Protein AF-A0A8T3X7T9-F1 (afdb_monomer_lite)

Structure (mmCIF, N/CA/C/O backbone):
data_AF-A0A8T3X7T9-F1
#
_entry.id   AF-A0A8T3X7T9-F1
#
loop_
_atom_site.group_PDB
_atom_site.id
_atom_site.type_symbol
_atom_site.label_atom_id
_atom_site.label_alt_id
_atom_site.label_comp_id
_atom_site.label_asym_id
_atom_site.label_entity_id
_atom_site.label_seq_id
_atom_site.pdbx_PDB_ins_code
_atom_site.Cartn_x
_atom_site.Cartn_y
_atom_site.Cartn_z
_atom_site.occupancy
_atom_site.B_iso_or_equiv
_atom_site.auth_seq_id
_atom_site.auth_comp_id
_atom_site.auth_asym_id
_atom_site.auth_atom_id
_atom_site.pdbx_PDB_model_num
ATOM 1 N N . MET A 1 1 ? -4.138 20.405 18.456 1.00 61.03 1 MET A N 1
ATOM 2 C CA . MET A 1 1 ? -4.460 19.114 17.809 1.00 61.03 1 MET A CA 1
ATOM 3 C C . MET A 1 1 ? -5.082 18.240 18.885 1.00 61.03 1 MET A C 1
ATOM 5 O O . MET A 1 1 ? -4.472 18.123 19.939 1.00 61.03 1 MET A O 1
ATOM 9 N N . ASN A 1 2 ? -6.316 17.763 18.702 1.00 83.94 2 ASN A N 1
ATOM 10 C CA . ASN A 1 2 ? -7.055 17.050 19.757 1.00 83.94 2 ASN A CA 1
ATOM 11 C C . ASN A 1 2 ? -6.579 15.588 19.861 1.00 83.94 2 ASN A C 1
ATOM 13 O O . ASN A 1 2 ? -6.152 15.016 18.864 1.00 83.94 2 ASN A O 1
ATOM 17 N N . GLU A 1 3 ? -6.698 14.958 21.034 1.00 82.62 3 GLU A N 1
ATOM 18 C CA . GLU A 1 3 ? -6.221 13.580 21.294 1.00 82.62 3 GLU A CA 1
ATOM 19 C C . GLU A 1 3 ? -6.749 12.541 20.287 1.00 82.62 3 GLU A C 1
ATOM 21 O O . GLU A 1 3 ? -6.020 11.642 19.874 1.00 82.62 3 GLU A O 1
ATOM 26 N N . ARG A 1 4 ? -7.994 12.708 19.817 1.00 81.62 4 ARG A N 1
ATOM 27 C CA . ARG A 1 4 ? -8.604 11.849 18.785 1.00 81.62 4 ARG A CA 1
ATOM 28 C C . ARG A 1 4 ? -7.885 11.929 17.434 1.00 81.62 4 ARG A C 1
ATOM 30 O O . ARG A 1 4 ? -7.729 10.909 16.771 1.00 81.62 4 ARG A O 1
ATOM 37 N N . GLU A 1 5 ? -7.435 13.120 17.046 1.00 84.88 5 GLU A N 1
ATOM 38 C CA . GLU A 1 5 ? -6.693 13.338 15.796 1.00 84.88 5 GLU A CA 1
ATOM 39 C C . GLU A 1 5 ? -5.297 12.711 15.873 1.00 84.88 5 GLU A C 1
ATOM 41 O O . GLU A 1 5 ? -4.835 12.103 14.909 1.00 84.88 5 GLU A O 1
ATOM 46 N N . ASN A 1 6 ? -4.650 12.794 17.041 1.00 88.56 6 ASN A N 1
ATOM 47 C CA . ASN A 1 6 ? -3.353 12.156 17.270 1.00 88.56 6 ASN A CA 1
ATOM 48 C C . ASN A 1 6 ? -3.462 10.632 17.146 1.00 88.56 6 ASN A C 1
ATOM 50 O O . ASN A 1 6 ? -2.709 10.027 16.388 1.00 88.56 6 ASN A O 1
ATOM 54 N N . HIS A 1 7 ? -4.450 10.028 17.813 1.00 90.69 7 HIS A N 1
ATOM 55 C CA . HIS A 1 7 ? -4.653 8.579 17.779 1.00 90.69 7 HIS A CA 1
ATOM 56 C C . HIS A 1 7 ? -4.935 8.062 16.360 1.00 90.69 7 HIS A C 1
ATOM 58 O O . HIS A 1 7 ? -4.381 7.053 15.929 1.00 90.69 7 HIS A O 1
ATOM 64 N N . LYS A 1 8 ? -5.756 8.789 15.595 1.00 92.62 8 LYS A N 1
ATOM 65 C CA . LYS A 1 8 ? -6.051 8.458 14.197 1.00 92.62 8 LYS A CA 1
ATOM 66 C C . LYS A 1 8 ? -4.808 8.545 13.312 1.00 92.62 8 LYS A C 1
ATOM 68 O O . LYS A 1 8 ? -4.561 7.661 12.497 1.00 92.62 8 LYS A O 1
ATOM 73 N N . LYS A 1 9 ? -4.003 9.597 13.475 1.00 93.62 9 LYS A N 1
ATOM 74 C CA . LYS A 1 9 ? -2.748 9.758 12.733 1.00 93.62 9 LYS A CA 1
ATOM 75 C C . LYS A 1 9 ? -1.776 8.612 13.022 1.00 93.62 9 LYS A C 1
ATOM 77 O O . LYS A 1 9 ? -1.162 8.095 12.092 1.00 93.62 9 LYS A O 1
ATOM 82 N N . GLU A 1 10 ? -1.666 8.200 14.282 1.00 95.50 10 GLU A N 1
ATOM 83 C CA . GLU A 1 10 ? -0.847 7.055 14.690 1.00 95.50 10 GLU A CA 1
ATOM 84 C C . GLU A 1 10 ? -1.348 5.737 14.084 1.00 95.50 10 GLU A C 1
ATOM 86 O O . GLU A 1 10 ? -0.541 4.941 13.609 1.00 95.50 10 GLU A O 1
ATOM 91 N N . GLU A 1 11 ? -2.665 5.513 14.049 1.00 96.00 11 GLU A N 1
ATOM 92 C CA . GLU A 1 11 ? -3.275 4.350 13.389 1.00 96.00 11 GLU A CA 1
ATOM 93 C C . GLU A 1 11 ? -2.935 4.315 11.892 1.00 96.00 11 GLU A C 1
ATOM 95 O O . GLU A 1 11 ? -2.396 3.324 11.401 1.00 96.00 11 GLU A O 1
ATOM 100 N N . LEU A 1 12 ? -3.172 5.416 11.172 1.00 97.44 12 LEU A N 1
ATOM 101 C CA . LEU A 1 12 ? -2.868 5.524 9.741 1.00 97.44 12 LEU A CA 1
ATOM 102 C C . LEU A 1 12 ? -1.378 5.308 9.455 1.00 97.44 12 LEU A C 1
ATOM 104 O O . LEU A 1 12 ? -1.018 4.648 8.480 1.00 97.44 12 LEU A O 1
ATOM 108 N N . GLN A 1 13 ? -0.506 5.832 10.317 1.00 97.62 13 GLN A N 1
ATOM 109 C CA . GLN A 1 13 ? 0.933 5.642 10.188 1.00 97.62 13 GLN A CA 1
ATOM 110 C C . GLN A 1 13 ? 1.338 4.176 10.388 1.00 97.62 13 GLN A C 1
ATOM 112 O O . GLN A 1 13 ? 2.189 3.687 9.646 1.00 97.62 13 GLN A O 1
ATOM 117 N N . LYS A 1 14 ? 0.717 3.459 11.333 1.00 98.12 14 LYS A N 1
ATOM 118 C CA . LYS A 1 14 ? 0.950 2.017 11.529 1.00 98.12 14 LYS A CA 1
ATOM 119 C C . LYS A 1 14 ? 0.537 1.209 10.300 1.00 98.12 14 LYS A C 1
ATOM 121 O O . LYS A 1 14 ? 1.342 0.429 9.800 1.00 98.12 14 LYS A O 1
ATOM 126 N N . LEU A 1 15 ? -0.657 1.460 9.756 1.00 98.19 15 LEU A N 1
ATOM 127 C CA . LEU A 1 15 ? -1.137 0.784 8.542 1.00 98.19 15 LEU A CA 1
ATOM 128 C C . LEU A 1 15 ? -0.207 1.030 7.346 1.00 98.19 15 LEU A C 1
ATOM 130 O O . LEU A 1 15 ? 0.133 0.101 6.617 1.00 98.19 15 LEU A O 1
ATOM 134 N N . ALA A 1 16 ? 0.248 2.274 7.171 1.00 98.38 16 ALA A N 1
ATOM 135 C CA . ALA A 1 16 ? 1.201 2.627 6.123 1.00 98.38 16 ALA A CA 1
ATOM 136 C C . ALA A 1 16 ? 2.544 1.897 6.291 1.00 98.38 16 ALA A C 1
ATOM 138 O O . ALA A 1 16 ? 3.095 1.400 5.313 1.00 98.38 16 ALA A O 1
ATOM 139 N N . GLN A 1 17 ? 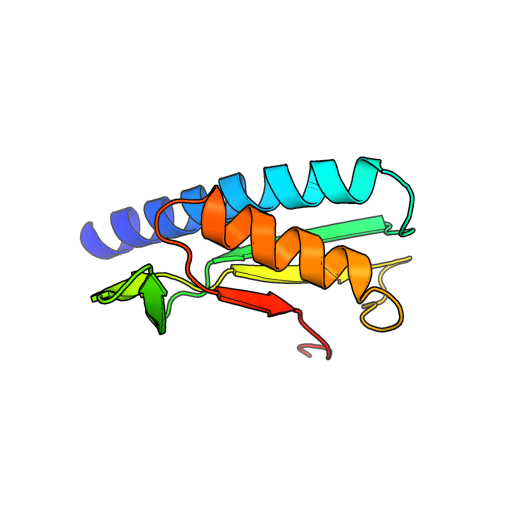3.057 1.788 7.521 1.00 98.38 17 GLN A N 1
ATOM 140 C CA . GLN A 1 17 ? 4.306 1.076 7.810 1.00 98.38 17 GLN A CA 1
ATOM 141 C C . GLN A 1 17 ? 4.201 -0.430 7.552 1.00 98.38 17 GLN A C 1
ATOM 143 O O . GLN A 1 17 ? 5.140 -1.018 7.022 1.00 98.38 17 GLN A O 1
ATOM 148 N N . GLU A 1 18 ? 3.086 -1.061 7.917 1.00 98.50 18 GLU A N 1
ATOM 149 C CA . GLU A 1 18 ? 2.850 -2.483 7.642 1.00 98.50 18 GLU A CA 1
ATOM 150 C C . GLU A 1 18 ? 2.758 -2.753 6.138 1.00 98.50 18 GLU A C 1
ATOM 152 O O . GLU A 1 18 ? 3.457 -3.626 5.626 1.00 98.50 18 GLU A O 1
ATOM 157 N N . ALA A 1 19 ? 1.995 -1.938 5.407 1.00 98.56 19 ALA A N 1
ATOM 158 C CA . ALA A 1 19 ? 1.909 -2.051 3.955 1.00 98.56 19 ALA A CA 1
ATOM 159 C C . ALA A 1 19 ? 3.256 -1.773 3.261 1.00 98.56 19 ALA A C 1
ATOM 161 O O . ALA A 1 19 ? 3.597 -2.437 2.282 1.00 98.56 19 ALA A O 1
ATOM 162 N N . TYR A 1 20 ? 4.055 -0.838 3.784 1.00 98.44 20 TYR A N 1
ATOM 163 C CA . TYR A 1 20 ? 5.391 -0.547 3.262 1.00 98.44 20 TYR A CA 1
ATOM 164 C C . TYR A 1 20 ? 6.353 -1.736 3.396 1.00 98.44 20 TYR A C 1
ATOM 166 O O . TYR A 1 20 ? 7.184 -1.951 2.515 1.00 98.44 20 TYR A O 1
ATOM 174 N N . LYS A 1 21 ? 6.245 -2.534 4.467 1.00 98.44 21 LYS A N 1
ATOM 175 C CA . LYS A 1 21 ? 7.059 -3.753 4.621 1.00 98.44 21 LYS A CA 1
ATOM 176 C C . LYS A 1 21 ? 6.783 -4.743 3.491 1.00 98.44 21 LYS A C 1
ATOM 178 O O . LYS A 1 21 ? 7.725 -5.186 2.844 1.00 98.44 21 LYS A O 1
ATOM 183 N N . ILE A 1 22 ? 5.506 -4.996 3.201 1.00 98.25 22 ILE A N 1
ATOM 184 C CA . ILE A 1 22 ? 5.082 -5.855 2.086 1.00 98.25 22 ILE A CA 1
ATOM 185 C C . ILE A 1 22 ? 5.581 -5.289 0.753 1.00 98.25 22 ILE A C 1
ATOM 187 O O . ILE A 1 22 ? 6.119 -6.027 -0.068 1.00 98.25 22 ILE A O 1
ATOM 191 N N . LEU A 1 23 ? 5.455 -3.972 0.547 1.00 97.56 23 LEU A N 1
ATOM 192 C CA . LEU A 1 23 ? 5.966 -3.311 -0.654 1.00 97.56 23 LEU A CA 1
ATOM 193 C C . LEU A 1 23 ? 7.463 -3.562 -0.853 1.00 97.56 23 LEU A C 1
ATOM 195 O O . LEU A 1 23 ? 7.883 -3.924 -1.949 1.00 97.56 23 LEU A O 1
ATOM 199 N N . LYS A 1 24 ? 8.262 -3.404 0.205 1.00 96.50 24 LYS A N 1
ATOM 200 C CA . LYS A 1 24 ? 9.708 -3.633 0.158 1.00 96.50 24 LYS A CA 1
ATOM 201 C C . LYS A 1 24 ? 10.040 -5.083 -0.196 1.00 96.50 24 LYS A C 1
ATOM 203 O O . LYS A 1 24 ? 10.869 -5.304 -1.070 1.00 96.50 24 LYS A O 1
ATOM 208 N N . GLU A 1 25 ? 9.369 -6.045 0.431 1.00 96.94 25 GLU A N 1
ATOM 209 C CA . GLU A 1 25 ? 9.552 -7.473 0.141 1.00 96.94 25 GLU A CA 1
ATOM 210 C C . GLU A 1 25 ? 9.231 -7.812 -1.320 1.00 96.94 25 GLU A C 1
ATOM 212 O O . GLU A 1 25 ? 9.964 -8.565 -1.956 1.00 96.94 25 GLU A O 1
ATOM 217 N N . GLU A 1 26 ? 8.158 -7.245 -1.881 1.00 95.81 26 GLU A N 1
ATOM 218 C CA . GLU A 1 26 ? 7.802 -7.479 -3.283 1.00 95.81 26 GLU A CA 1
ATOM 219 C C . GLU A 1 26 ? 8.785 -6.829 -4.265 1.00 95.81 26 GLU A C 1
ATOM 221 O O . GLU A 1 26 ? 9.036 -7.390 -5.331 1.00 95.81 26 GLU A O 1
ATOM 226 N N . LEU A 1 27 ? 9.370 -5.681 -3.909 1.00 93.94 27 LEU A N 1
ATOM 227 C CA . LEU A 1 27 ? 10.399 -5.013 -4.713 1.00 93.94 27 LEU A CA 1
ATOM 228 C C . LEU A 1 27 ? 11.749 -5.745 -4.663 1.00 93.94 27 LEU A C 1
ATOM 230 O O . LEU A 1 27 ? 12.457 -5.789 -5.667 1.00 93.94 27 LEU A O 1
ATOM 234 N N . GLU A 1 28 ? 12.092 -6.377 -3.536 1.00 93.56 28 GLU A N 1
ATOM 235 C CA . GLU A 1 28 ? 13.319 -7.177 -3.381 1.00 93.56 28 GLU A CA 1
ATOM 236 C C . GLU A 1 28 ? 13.364 -8.414 -4.296 1.00 93.56 28 GLU A C 1
ATOM 238 O O . GLU A 1 28 ? 14.438 -8.968 -4.530 1.00 93.56 28 GLU A O 1
ATOM 243 N N . ARG A 1 29 ? 12.226 -8.817 -4.877 1.00 91.06 29 ARG A N 1
ATOM 244 C CA . ARG A 1 29 ? 12.150 -9.900 -5.874 1.00 91.06 29 ARG A CA 1
ATOM 245 C C . ARG A 1 29 ? 12.839 -9.539 -7.196 1.00 91.06 29 ARG A C 1
ATOM 247 O O . ARG A 1 29 ? 13.199 -10.440 -7.944 1.00 91.06 29 ARG A O 1
ATOM 254 N N . GLY A 1 30 ? 13.074 -8.249 -7.456 1.00 82.12 30 GLY A N 1
ATOM 255 C CA . GLY A 1 30 ? 13.896 -7.773 -8.574 1.00 82.12 30 GLY A CA 1
ATOM 256 C C . GLY A 1 30 ? 13.170 -7.630 -9.915 1.00 82.12 30 GLY A C 1
ATOM 257 O O . GLY A 1 30 ? 13.804 -7.283 -10.907 1.00 82.12 30 GLY A O 1
ATOM 258 N N . ASP A 1 31 ? 11.852 -7.839 -9.953 1.00 85.00 31 ASP A N 1
ATOM 259 C CA . ASP A 1 31 ? 11.054 -7.742 -11.187 1.00 85.00 31 ASP A CA 1
ATOM 260 C C . ASP A 1 31 ? 10.873 -6.291 -11.667 1.00 85.00 31 ASP A C 1
ATOM 262 O O . ASP A 1 31 ? 10.497 -6.035 -12.812 1.00 85.00 31 ASP A O 1
ATOM 266 N N . VAL A 1 32 ? 11.100 -5.320 -10.777 1.00 85.94 32 VAL A N 1
ATOM 267 C CA . VAL A 1 32 ? 10.832 -3.906 -11.023 1.00 85.94 32 VAL A CA 1
ATOM 268 C C . VAL A 1 32 ? 11.978 -3.052 -10.501 1.00 85.94 32 VAL A C 1
ATOM 270 O O . VAL A 1 32 ? 12.259 -3.022 -9.308 1.00 85.94 32 VAL A O 1
ATOM 273 N N . ASP A 1 33 ? 12.582 -2.287 -11.403 1.00 88.44 33 ASP A N 1
ATOM 274 C CA . ASP A 1 33 ? 13.604 -1.303 -11.063 1.00 88.44 33 ASP A CA 1
ATOM 275 C C . ASP A 1 33 ? 12.951 0.002 -10.573 1.00 88.44 33 ASP A C 1
ATOM 277 O O . ASP A 1 33 ? 12.216 0.667 -11.322 1.00 88.44 33 ASP A O 1
ATOM 281 N N . VAL A 1 34 ? 13.189 0.328 -9.301 1.00 90.94 34 VAL A N 1
ATOM 282 C CA . VAL A 1 34 ? 12.701 1.524 -8.604 1.00 90.94 34 VAL A CA 1
ATOM 283 C C . VAL A 1 34 ? 13.820 2.122 -7.752 1.00 90.94 34 VAL A C 1
ATOM 285 O O . VAL A 1 34 ? 14.581 1.399 -7.115 1.00 90.94 34 VAL A O 1
ATOM 288 N N . THR A 1 35 ? 13.896 3.450 -7.694 1.00 92.06 35 THR A N 1
ATOM 289 C CA . THR A 1 35 ? 14.846 4.172 -6.830 1.00 92.06 35 THR A CA 1
ATOM 290 C C . THR A 1 35 ? 14.220 4.582 -5.502 1.00 92.06 35 THR A C 1
ATOM 292 O O . THR A 1 35 ? 14.916 4.693 -4.496 1.00 92.06 35 THR A O 1
ATOM 295 N N . LEU A 1 36 ? 12.905 4.811 -5.491 1.00 93.12 36 LEU A N 1
ATOM 296 C CA . LEU A 1 36 ? 12.132 5.152 -4.302 1.00 93.12 36 LEU A CA 1
ATOM 297 C C . LEU A 1 36 ? 10.734 4.539 -4.403 1.00 93.12 36 LEU A C 1
ATOM 299 O O . LEU A 1 36 ? 10.134 4.482 -5.478 1.00 93.12 36 LEU A O 1
ATOM 303 N N . ALA A 1 37 ? 10.210 4.113 -3.262 1.00 94.50 37 ALA A N 1
ATOM 304 C CA . ALA A 1 37 ? 8.863 3.594 -3.122 1.00 94.50 37 ALA A CA 1
ATOM 305 C C . ALA A 1 37 ? 8.222 4.190 -1.867 1.00 94.50 37 ALA A C 1
ATOM 307 O O . ALA A 1 37 ? 8.895 4.393 -0.858 1.00 94.50 37 ALA A O 1
ATOM 308 N N . GLU A 1 38 ? 6.924 4.462 -1.924 1.00 95.88 38 GLU A N 1
ATOM 309 C CA . GLU A 1 38 ? 6.159 5.035 -0.821 1.00 95.88 38 GLU A CA 1
ATOM 310 C C . GLU A 1 38 ? 4.851 4.265 -0.634 1.00 95.88 38 GLU A C 1
ATOM 312 O O . GLU A 1 38 ? 4.213 3.850 -1.604 1.00 95.88 38 GLU A O 1
ATOM 317 N N . ALA A 1 39 ? 4.438 4.113 0.626 1.00 97.69 39 ALA A N 1
ATOM 318 C CA . ALA A 1 39 ? 3.114 3.633 0.997 1.00 97.69 39 ALA A CA 1
ATOM 319 C C . ALA A 1 39 ? 2.482 4.615 1.989 1.00 97.69 39 ALA A C 1
ATOM 321 O O . ALA A 1 39 ? 3.105 4.990 2.986 1.00 97.69 39 ALA A O 1
ATOM 322 N N . ARG A 1 40 ? 1.241 5.034 1.733 1.00 97.81 40 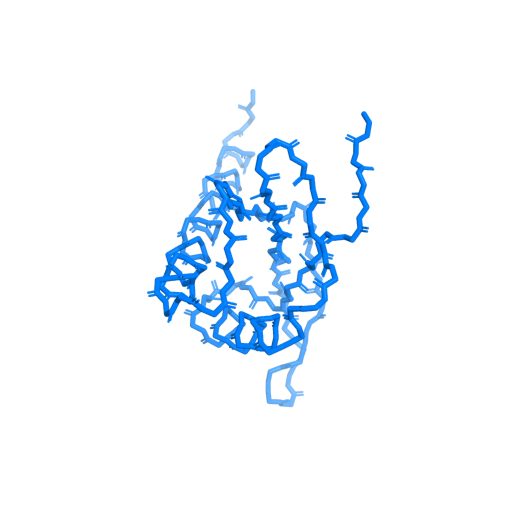ARG A N 1
ATOM 323 C CA . ARG A 1 40 ? 0.526 6.016 2.556 1.00 97.81 40 ARG A CA 1
ATOM 324 C C . ARG A 1 40 ? -0.907 5.573 2.800 1.00 97.81 40 ARG A C 1
ATOM 326 O O . ARG A 1 40 ? -1.655 5.335 1.860 1.00 97.81 40 ARG A O 1
ATOM 333 N N . ALA A 1 41 ? -1.330 5.539 4.057 1.00 97.88 41 ALA A N 1
ATOM 334 C CA . ALA A 1 41 ? -2.740 5.357 4.367 1.00 97.88 41 ALA A CA 1
ATOM 335 C C . ALA A 1 41 ? -3.519 6.641 4.042 1.00 97.88 41 ALA A C 1
ATOM 337 O O . ALA A 1 41 ? -3.165 7.737 4.491 1.00 97.88 41 ALA A O 1
ATOM 338 N N . ILE A 1 42 ? -4.571 6.515 3.236 1.00 96.69 42 ILE A N 1
ATOM 339 C CA . ILE A 1 42 ? -5.466 7.628 2.922 1.00 96.69 42 ILE A CA 1
ATOM 340 C C . ILE A 1 42 ? -6.406 7.818 4.107 1.00 96.69 42 ILE A C 1
ATOM 342 O O . ILE A 1 42 ? -7.050 6.868 4.551 1.00 96.69 42 ILE A O 1
ATOM 346 N N . ASP A 1 43 ? -6.529 9.058 4.583 1.00 95.38 43 ASP A N 1
ATOM 347 C CA . ASP A 1 43 ? -7.494 9.404 5.622 1.00 95.38 43 ASP A CA 1
ATOM 348 C C . ASP A 1 43 ? -8.934 9.477 5.073 1.00 95.38 43 ASP A C 1
ATOM 350 O O . ASP A 1 43 ? -9.571 10.529 5.007 1.00 95.38 43 ASP A O 1
ATOM 354 N N . ALA A 1 44 ? -9.426 8.333 4.614 1.00 94.06 44 ALA A N 1
ATOM 355 C CA . ALA A 1 44 ? -10.792 8.115 4.188 1.00 94.06 44 ALA A CA 1
ATOM 356 C C . ALA A 1 44 ? -11.137 6.644 4.417 1.00 94.06 44 ALA A C 1
ATOM 358 O O . ALA A 1 44 ? -10.390 5.749 4.025 1.00 94.06 44 ALA A O 1
ATOM 359 N N . ARG A 1 45 ? -12.288 6.378 5.034 1.00 93.75 45 ARG A N 1
ATOM 360 C CA . ARG A 1 45 ? -12.802 5.012 5.166 1.00 93.75 45 ARG A CA 1
ATOM 361 C C . ARG A 1 45 ? -13.468 4.614 3.857 1.00 93.75 45 ARG A C 1
ATOM 363 O O . ARG A 1 45 ? -14.254 5.379 3.304 1.00 93.75 45 ARG A O 1
ATOM 370 N N . THR A 1 46 ? -13.198 3.404 3.388 1.00 95.12 46 THR A N 1
ATOM 371 C CA . THR A 1 46 ? -13.898 2.819 2.240 1.00 95.12 46 THR A CA 1
ATOM 372 C C . THR A 1 46 ? -14.596 1.535 2.636 1.00 95.12 46 THR A C 1
ATOM 374 O O . THR A 1 46 ? -14.236 0.909 3.634 1.00 95.12 46 THR A O 1
ATOM 377 N N . VAL A 1 47 ? -15.601 1.149 1.852 1.00 93.75 47 VAL A N 1
ATOM 378 C CA . VAL A 1 47 ? -16.286 -0.134 2.002 1.00 93.75 47 VAL A CA 1
ATOM 379 C C . VAL A 1 47 ? -15.540 -1.194 1.193 1.00 93.75 47 VAL A C 1
ATOM 381 O O . VAL A 1 47 ? -15.167 -0.962 0.038 1.00 93.75 47 VAL A O 1
ATOM 384 N N . GLY A 1 48 ? -15.323 -2.343 1.821 1.00 86.38 48 GLY A N 1
ATOM 385 C CA . GLY A 1 48 ? -14.851 -3.578 1.213 1.00 86.38 48 GLY A CA 1
ATOM 386 C C . GLY A 1 48 ? -15.833 -4.715 1.481 1.00 86.38 48 GLY A C 1
ATOM 387 O O . GLY A 1 48 ? -16.826 -4.549 2.195 1.00 86.38 48 GLY A O 1
ATOM 388 N N . VAL A 1 49 ? -15.545 -5.867 0.892 1.00 83.19 49 VAL A N 1
ATOM 389 C CA . VAL A 1 49 ? -16.261 -7.117 1.144 1.00 83.19 49 VAL A CA 1
ATOM 390 C C . VAL A 1 49 ? -15.220 -8.131 1.588 1.00 83.19 49 VAL A C 1
ATOM 392 O O . VAL A 1 49 ? -14.221 -8.319 0.897 1.00 83.19 49 VAL A O 1
ATOM 395 N N . GLN A 1 50 ? -15.425 -8.739 2.752 1.00 74.44 50 GLN A N 1
ATOM 396 C CA . GLN A 1 50 ? -14.574 -9.816 3.249 1.00 74.44 50 GLN A CA 1
ATOM 397 C C . GLN A 1 50 ? -15.490 -10.962 3.682 1.00 74.44 50 GLN A C 1
ATOM 399 O O . GLN A 1 50 ? -16.228 -10.832 4.657 1.00 74.44 50 GLN A O 1
ATOM 404 N N . GLY A 1 51 ? -15.494 -12.055 2.914 1.00 79.94 51 GLY A N 1
ATOM 405 C CA . GLY A 1 51 ? -16.556 -13.062 3.003 1.00 79.94 51 GLY A CA 1
ATOM 406 C C . GLY A 1 51 ? -17.895 -12.483 2.538 1.00 79.94 51 GLY A C 1
ATOM 407 O O . GLY A 1 51 ? -17.950 -11.844 1.490 1.00 79.94 51 GLY A O 1
ATOM 408 N N . ASP A 1 52 ? -18.944 -12.660 3.342 1.00 85.69 52 ASP A N 1
ATOM 409 C CA . ASP A 1 52 ? -20.300 -12.169 3.042 1.00 85.69 52 ASP A CA 1
ATOM 410 C C . ASP A 1 52 ? -20.629 -10.817 3.706 1.00 85.69 52 ASP A C 1
ATOM 412 O O . ASP A 1 52 ? -21.711 -10.258 3.504 1.00 85.69 52 ASP A O 1
ATOM 416 N N . GLU A 1 53 ? -19.709 -10.255 4.497 1.00 83.94 53 GLU A N 1
ATOM 417 C CA . GLU A 1 53 ? -19.942 -9.025 5.256 1.00 83.94 53 GLU A CA 1
ATOM 418 C C . GLU A 1 53 ? -19.276 -7.794 4.631 1.00 83.94 53 GLU A C 1
ATOM 420 O O . GLU A 1 53 ? -18.200 -7.844 4.022 1.00 83.94 53 GLU A O 1
ATOM 425 N N . ARG A 1 54 ? -19.922 -6.637 4.832 1.00 88.00 54 ARG A N 1
ATOM 426 C CA . ARG A 1 54 ? -19.342 -5.334 4.497 1.00 88.00 54 ARG A CA 1
ATOM 427 C C . ARG A 1 54 ? -18.319 -4.953 5.553 1.00 88.00 54 ARG A C 1
ATOM 429 O O . ARG A 1 54 ? -18.663 -4.767 6.718 1.00 88.00 54 ARG A O 1
ATOM 436 N N . THR A 1 55 ? -17.087 -4.737 5.123 1.00 88.50 55 THR A N 1
ATOM 437 C CA . THR A 1 55 ? -16.013 -4.256 5.988 1.00 88.50 55 THR A CA 1
ATOM 438 C C . THR A 1 55 ? -15.704 -2.797 5.696 1.00 88.50 55 THR A C 1
ATOM 440 O O . THR A 1 55 ? -15.862 -2.311 4.576 1.00 88.50 55 THR A O 1
ATOM 443 N N . TYR A 1 56 ? -15.256 -2.077 6.720 1.00 92.69 56 TYR A N 1
ATOM 444 C CA . TYR A 1 56 ? -14.737 -0.725 6.567 1.00 92.69 56 TYR A CA 1
ATOM 445 C C . TYR A 1 56 ? -13.241 -0.746 6.850 1.00 92.69 56 TYR A C 1
ATOM 447 O O . TYR A 1 56 ? -12.808 -1.236 7.895 1.00 92.69 56 TYR A O 1
ATOM 455 N N . GLY A 1 57 ? -12.468 -0.179 5.936 1.00 94.88 57 GLY A N 1
ATOM 456 C CA . GLY A 1 57 ? -11.014 -0.125 6.014 1.00 94.88 57 GLY A CA 1
ATOM 457 C C . GLY A 1 57 ? -10.468 1.157 5.406 1.00 94.88 57 GLY A C 1
ATOM 458 O O . GLY A 1 57 ? -11.219 1.969 4.853 1.00 94.88 57 GLY A O 1
ATOM 459 N N . TYR A 1 58 ? -9.165 1.345 5.543 1.00 97.25 58 TYR A N 1
ATOM 460 C CA . TYR A 1 58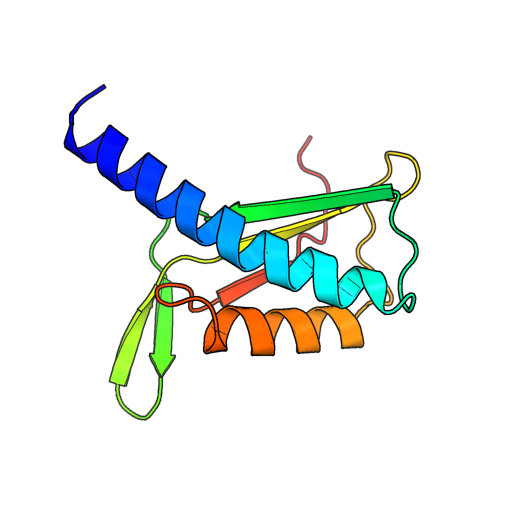 ? -8.435 2.453 4.946 1.00 97.25 58 TYR A CA 1
ATOM 461 C C . TYR A 1 58 ? -7.749 1.995 3.654 1.00 97.25 58 TYR A C 1
ATOM 463 O O . TYR A 1 58 ? -7.156 0.916 3.631 1.00 97.25 58 TYR A O 1
ATOM 471 N N . PRO A 1 59 ? -7.797 2.790 2.576 1.00 97.56 59 PRO A N 1
ATOM 472 C CA . PRO A 1 59 ? -6.976 2.545 1.403 1.00 97.56 59 PRO A CA 1
ATOM 473 C C . PRO A 1 59 ? -5.502 2.824 1.687 1.00 97.56 59 PRO A C 1
ATOM 475 O O . PRO A 1 59 ? -5.172 3.812 2.348 1.00 97.56 59 PRO A O 1
ATOM 478 N N . ILE A 1 60 ? -4.626 2.012 1.103 1.00 98.12 60 ILE A N 1
ATOM 479 C CA . ILE A 1 60 ? -3.196 2.304 1.007 1.00 98.12 60 ILE A CA 1
ATOM 480 C C . ILE A 1 60 ? -2.890 2.812 -0.396 1.00 98.12 60 ILE A C 1
ATOM 482 O O . ILE A 1 60 ? -3.113 2.113 -1.378 1.00 98.12 60 ILE A O 1
ATOM 486 N N . GLU A 1 61 ? -2.371 4.027 -0.479 1.00 97.19 61 GLU A N 1
ATOM 487 C CA . GLU A 1 61 ? -1.774 4.594 -1.680 1.00 97.19 61 GLU A CA 1
ATOM 488 C C . GLU A 1 61 ? -0.338 4.088 -1.827 1.00 97.19 61 GLU A C 1
ATOM 490 O O . GLU A 1 61 ? 0.444 4.190 -0.881 1.00 97.19 61 GLU A O 1
ATOM 495 N N . ILE A 1 62 ? -0.004 3.553 -3.000 1.00 96.50 62 ILE A N 1
ATOM 496 C CA . ILE A 1 62 ? 1.344 3.123 -3.373 1.00 96.50 62 ILE A CA 1
ATOM 497 C C . ILE A 1 62 ? 1.850 4.021 -4.495 1.00 96.50 62 ILE A C 1
ATOM 499 O O . ILE A 1 62 ? 1.179 4.187 -5.520 1.00 96.50 62 ILE A O 1
ATOM 503 N N . THR A 1 63 ? 3.060 4.542 -4.311 1.00 94.69 63 THR A N 1
ATOM 504 C CA . THR A 1 63 ? 3.744 5.382 -5.295 1.00 94.69 63 THR A CA 1
ATOM 505 C C . THR A 1 63 ? 5.149 4.855 -5.527 1.00 94.69 63 THR A C 1
ATOM 507 O O . THR A 1 63 ? 5.870 4.558 -4.576 1.00 94.69 63 THR A O 1
ATOM 510 N N . LEU A 1 64 ? 5.544 4.748 -6.795 1.00 93.88 64 LEU A N 1
ATOM 511 C CA . LEU A 1 64 ? 6.867 4.289 -7.202 1.00 93.88 64 LEU A CA 1
ATOM 512 C C . LEU A 1 64 ? 7.567 5.359 -8.036 1.00 93.88 64 LEU A C 1
ATOM 514 O O . LEU A 1 64 ? 6.950 6.013 -8.885 1.00 93.88 64 LEU A O 1
ATOM 518 N N . TYR A 1 65 ? 8.873 5.483 -7.824 1.00 92.00 65 TYR A N 1
ATOM 519 C CA . TYR A 1 65 ? 9.738 6.396 -8.554 1.00 92.00 65 TYR A CA 1
ATOM 520 C C . TYR A 1 65 ? 10.975 5.667 -9.071 1.00 92.00 65 TYR A C 1
ATOM 522 O O . TYR A 1 65 ? 11.502 4.757 -8.426 1.00 92.00 65 TYR A O 1
ATOM 530 N N . LYS A 1 66 ? 11.453 6.104 -10.232 1.00 91.69 66 LYS A N 1
ATOM 531 C CA . LYS A 1 66 ? 12.739 5.731 -10.810 1.00 91.69 66 LYS A CA 1
ATOM 532 C C . LYS A 1 66 ? 13.436 6.994 -11.295 1.00 91.69 66 LYS A C 1
ATOM 534 O O . LYS A 1 66 ? 12.871 7.710 -12.118 1.00 91.69 66 LYS A O 1
ATOM 539 N N . ASP A 1 67 ? 14.633 7.262 -10.785 1.00 90.62 67 ASP A N 1
ATOM 540 C CA . ASP A 1 67 ? 15.434 8.447 -11.122 1.00 90.62 67 ASP A CA 1
ATOM 541 C C . ASP A 1 67 ? 14.625 9.750 -10.971 1.00 90.62 67 ASP A C 1
ATOM 543 O O . ASP A 1 67 ? 14.488 10.535 -11.912 1.00 90.62 67 ASP A O 1
ATOM 547 N N . ASP A 1 68 ? 13.989 9.916 -9.805 1.00 84.56 68 ASP A N 1
ATOM 548 C CA . ASP A 1 68 ? 13.091 11.030 -9.448 1.00 84.56 68 ASP A CA 1
ATOM 549 C C . ASP A 1 68 ? 11.844 11.186 -10.339 1.00 84.56 68 ASP A C 1
ATOM 551 O O . ASP 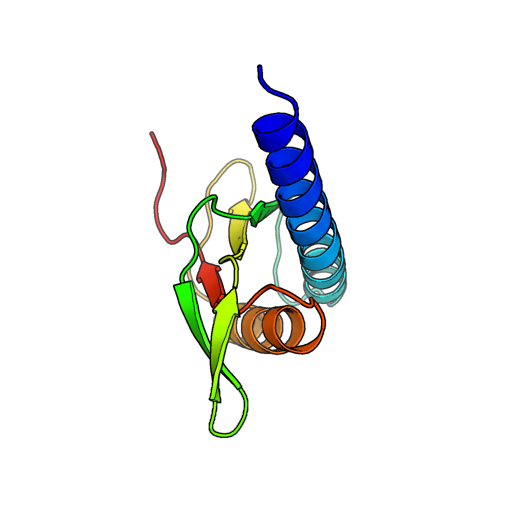A 1 68 ? 11.081 12.148 -10.214 1.00 84.56 68 ASP A O 1
ATOM 555 N N . LYS A 1 69 ? 11.585 10.224 -11.230 1.00 86.38 69 LYS A N 1
ATOM 556 C CA . LYS A 1 69 ? 10.400 10.207 -12.086 1.00 86.38 69 LYS A CA 1
ATOM 557 C C . LYS A 1 69 ? 9.391 9.202 -11.583 1.00 86.38 69 LYS A C 1
ATOM 559 O O . LYS A 1 69 ? 9.702 8.045 -11.321 1.00 86.38 69 LYS A O 1
ATOM 564 N N . PHE A 1 70 ? 8.149 9.650 -11.533 1.00 88.06 70 PHE A N 1
ATOM 565 C CA . PHE A 1 70 ? 7.012 8.794 -11.269 1.00 88.06 70 PHE A CA 1
ATOM 566 C C . PHE A 1 70 ? 6.857 7.723 -12.366 1.00 88.06 70 PHE A C 1
ATOM 568 O O . PHE A 1 70 ? 6.913 8.029 -13.561 1.00 88.06 70 PHE A O 1
ATOM 575 N N . ILE A 1 71 ? 6.639 6.475 -11.955 1.00 87.19 71 ILE A N 1
ATOM 576 C CA . ILE A 1 71 ? 6.514 5.311 -12.841 1.00 87.19 71 ILE A CA 1
ATOM 577 C C . ILE A 1 71 ? 5.238 4.532 -12.519 1.00 87.19 71 ILE A C 1
ATOM 579 O O . ILE A 1 71 ? 4.986 4.171 -11.373 1.00 87.19 71 ILE A O 1
ATOM 583 N N . TRP A 1 72 ? 4.432 4.228 -13.540 1.00 81.50 72 TRP A N 1
ATOM 584 C CA . TRP A 1 72 ? 3.162 3.521 -13.334 1.00 81.50 72 TRP A CA 1
ATOM 585 C C . TRP A 1 72 ? 2.926 2.319 -14.243 1.00 81.50 72 TRP A C 1
ATOM 587 O O . TRP A 1 72 ? 2.329 1.339 -13.818 1.00 81.50 72 TRP A O 1
ATOM 597 N N . SER A 1 73 ? 3.391 2.374 -15.486 1.00 79.00 73 SER A N 1
ATOM 598 C CA . SER A 1 73 ? 3.094 1.351 -16.486 1.00 79.00 73 SER A CA 1
ATOM 599 C C . SER A 1 73 ? 3.950 0.093 -16.318 1.00 79.00 73 SER A C 1
ATOM 601 O O . SER A 1 73 ? 5.079 0.171 -15.826 1.00 79.00 73 SER A O 1
ATOM 603 N N . GLY A 1 74 ? 3.446 -1.045 -16.809 1.00 78.75 74 GLY A N 1
ATOM 604 C CA . GLY A 1 74 ? 4.212 -2.290 -16.955 1.00 78.75 74 GLY A CA 1
ATOM 605 C C . GLY A 1 74 ? 4.531 -2.989 -15.635 1.00 78.75 74 GLY A C 1
ATOM 606 O O . GLY A 1 74 ? 5.617 -3.538 -15.487 1.00 78.75 74 GLY A O 1
ATOM 607 N N . ARG A 1 75 ? 3.628 -2.897 -14.652 1.00 85.31 75 ARG A N 1
ATOM 608 C CA . ARG A 1 75 ? 3.807 -3.429 -13.288 1.00 85.31 75 ARG A CA 1
ATOM 609 C C . ARG A 1 75 ? 2.587 -4.212 -12.810 1.00 85.31 75 ARG A C 1
ATOM 611 O O . ARG A 1 75 ? 2.377 -4.332 -11.609 1.00 85.31 75 ARG A O 1
ATOM 618 N N . ASP A 1 76 ? 1.784 -4.727 -13.735 1.00 89.88 76 ASP A N 1
ATOM 619 C CA . ASP A 1 76 ? 0.486 -5.337 -13.428 1.00 89.88 76 ASP A CA 1
ATOM 620 C C . ASP A 1 76 ? 0.632 -6.502 -12.438 1.00 89.88 76 ASP A C 1
ATOM 622 O O . ASP A 1 76 ? -0.095 -6.563 -11.450 1.00 89.88 76 ASP A O 1
ATOM 626 N N . GLU A 1 77 ? 1.660 -7.337 -12.615 1.00 92.06 77 GLU A N 1
ATOM 627 C CA . GLU A 1 77 ? 1.967 -8.436 -11.694 1.00 92.06 77 GLU A CA 1
ATOM 628 C C . GLU A 1 77 ? 2.349 -7.946 -10.290 1.00 92.06 77 GLU A C 1
ATOM 630 O O . GLU A 1 77 ? 1.888 -8.495 -9.290 1.00 92.06 77 GLU A O 1
ATOM 635 N N . LEU A 1 78 ? 3.174 -6.896 -10.187 1.00 93.56 78 LEU A N 1
ATOM 636 C CA . LEU A 1 78 ? 3.523 -6.301 -8.896 1.00 93.56 78 LEU A CA 1
ATOM 637 C C . LEU A 1 78 ? 2.269 -5.726 -8.224 1.00 93.56 78 LEU A C 1
ATOM 639 O O . LEU A 1 78 ? 2.052 -5.956 -7.039 1.00 93.56 78 LEU A O 1
ATOM 643 N N . ILE A 1 79 ? 1.431 -5.007 -8.973 1.00 94.38 79 ILE A N 1
ATOM 644 C CA . ILE A 1 79 ? 0.196 -4.399 -8.464 1.00 94.38 79 ILE A CA 1
ATOM 645 C C . ILE A 1 79 ? -0.765 -5.478 -7.954 1.00 94.38 79 ILE A C 1
ATOM 647 O O . ILE A 1 79 ? -1.334 -5.319 -6.874 1.00 94.38 79 ILE A O 1
ATOM 651 N N . GLU A 1 80 ? -0.918 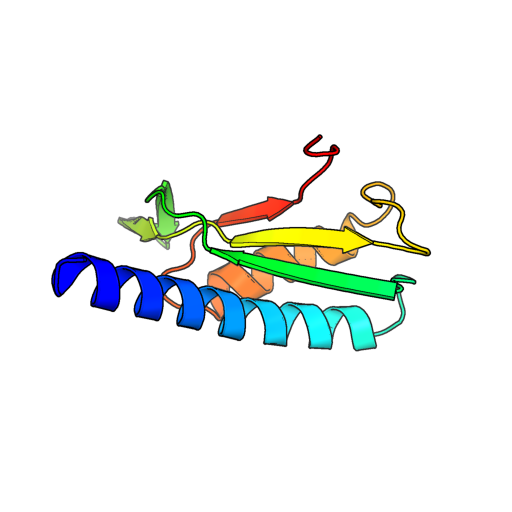-6.586 -8.678 1.00 95.12 80 GLU A N 1
ATOM 652 C CA . GLU A 1 80 ? -1.760 -7.712 -8.270 1.00 95.12 80 GLU A CA 1
ATOM 653 C C . GLU A 1 80 ? -1.265 -8.354 -6.968 1.00 95.12 80 GLU A C 1
ATOM 655 O O . GLU A 1 80 ? -2.049 -8.560 -6.031 1.00 95.12 80 GLU A O 1
ATOM 660 N N . ARG A 1 81 ? 0.047 -8.609 -6.867 1.00 95.88 81 ARG A N 1
ATOM 661 C CA . ARG A 1 81 ? 0.658 -9.152 -5.646 1.00 95.88 81 ARG A CA 1
ATOM 662 C C . ARG A 1 81 ? 0.500 -8.198 -4.470 1.00 95.88 81 ARG A C 1
ATOM 664 O O . ARG A 1 81 ? 0.065 -8.627 -3.403 1.00 95.88 81 ARG A O 1
ATOM 671 N N . LEU A 1 82 ? 0.787 -6.911 -4.666 1.00 96.81 82 LEU A N 1
ATOM 672 C CA . LEU A 1 82 ? 0.628 -5.887 -3.634 1.00 96.81 82 LEU A CA 1
ATOM 673 C C . LEU A 1 82 ? -0.823 -5.778 -3.181 1.00 96.81 82 LEU A C 1
ATOM 675 O O . LEU A 1 82 ? -1.074 -5.779 -1.980 1.00 96.81 82 LEU A O 1
ATOM 679 N N . SER A 1 83 ? -1.775 -5.730 -4.116 1.00 96.50 83 SER A N 1
ATOM 680 C CA . SER A 1 83 ? -3.200 -5.691 -3.791 1.00 96.50 83 SER A CA 1
ATOM 681 C C . SER A 1 83 ? -3.577 -6.880 -2.920 1.00 96.50 83 SER A C 1
ATOM 683 O O . SER A 1 83 ? -4.125 -6.687 -1.841 1.00 96.50 83 SER A O 1
ATOM 685 N N . THR A 1 84 ? -3.222 -8.091 -3.349 1.00 96.19 84 THR A N 1
ATOM 686 C CA . THR A 1 84 ? -3.572 -9.333 -2.651 1.00 96.19 84 THR A CA 1
ATOM 687 C C . THR A 1 84 ? -2.944 -9.404 -1.263 1.00 96.19 84 THR A C 1
ATOM 689 O O . THR A 1 84 ? -3.641 -9.638 -0.276 1.00 96.19 84 THR A O 1
ATOM 692 N N . ARG A 1 85 ? -1.629 -9.189 -1.165 1.00 97.62 85 ARG A N 1
ATOM 693 C CA . ARG A 1 85 ? -0.895 -9.298 0.098 1.00 97.62 85 ARG A CA 1
ATOM 694 C C . ARG A 1 85 ? -1.308 -8.217 1.082 1.00 97.62 85 ARG A C 1
ATOM 696 O O . ARG A 1 85 ? -1.658 -8.532 2.211 1.00 97.62 85 ARG A O 1
ATOM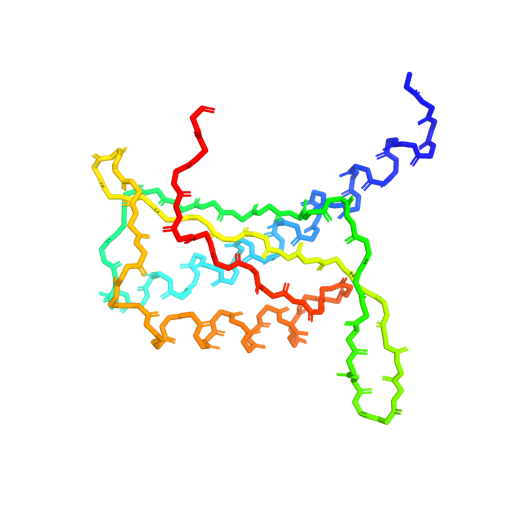 703 N N . ILE A 1 86 ? -1.355 -6.954 0.656 1.00 97.81 86 ILE A N 1
ATOM 704 C CA . ILE A 1 86 ? -1.689 -5.843 1.554 1.00 97.81 86 ILE A CA 1
ATOM 705 C C . ILE A 1 86 ? -3.113 -5.994 2.105 1.00 97.81 86 ILE A C 1
ATOM 707 O O . ILE A 1 86 ? -3.301 -5.834 3.308 1.00 97.81 86 ILE A O 1
ATOM 711 N N . THR A 1 87 ? -4.117 -6.331 1.283 1.00 95.38 87 THR A N 1
ATOM 712 C CA . THR A 1 87 ? -5.496 -6.471 1.792 1.00 95.38 87 THR A CA 1
ATOM 713 C C . THR A 1 87 ? -5.701 -7.702 2.670 1.00 95.38 87 THR A C 1
ATOM 715 O O . THR A 1 87 ? -6.607 -7.699 3.499 1.00 95.38 87 THR A O 1
ATOM 718 N N . ASN A 1 88 ? -4.893 -8.752 2.497 1.00 95.00 88 ASN A N 1
ATOM 719 C CA . ASN A 1 88 ? -5.014 -9.982 3.281 1.00 95.00 88 ASN A CA 1
ATOM 720 C C . ASN A 1 88 ? -4.188 -9.951 4.576 1.00 95.00 88 ASN A C 1
ATOM 722 O O . ASN A 1 88 ? -4.620 -10.506 5.584 1.00 95.00 88 ASN A O 1
ATOM 726 N N . GLU A 1 89 ? -3.011 -9.323 4.557 1.00 97.12 89 GLU A N 1
ATOM 727 C CA . GLU A 1 89 ? -2.045 -9.346 5.662 1.00 97.12 89 GLU A CA 1
ATOM 728 C C . GLU A 1 89 ? -2.177 -8.120 6.584 1.00 97.12 89 GLU A C 1
ATOM 730 O O . GLU A 1 89 ? -1.955 -8.240 7.790 1.00 97.12 89 GLU A O 1
ATOM 735 N N . VAL A 1 90 ? -2.578 -6.952 6.062 1.00 97.12 90 VAL A N 1
ATOM 736 C CA . VAL A 1 90 ? -2.664 -5.706 6.846 1.00 97.12 90 VAL A CA 1
ATOM 737 C C . VAL A 1 90 ? -4.091 -5.479 7.336 1.00 97.12 90 VAL A C 1
ATOM 739 O O . VAL A 1 90 ? -4.971 -4.985 6.624 1.00 97.12 90 VAL A O 1
ATOM 742 N N . ARG A 1 91 ? -4.340 -5.818 8.603 1.00 94.12 91 ARG A N 1
ATOM 743 C CA . ARG A 1 91 ? -5.672 -5.684 9.201 1.00 94.12 91 ARG A CA 1
ATOM 744 C C . ARG A 1 91 ? -6.108 -4.218 9.244 1.00 94.12 91 ARG A C 1
ATOM 746 O O . ARG A 1 91 ? -5.436 -3.371 9.813 1.00 94.12 91 ARG A O 1
ATOM 753 N N . GLY A 1 92 ? -7.298 -3.940 8.715 1.00 93.94 92 GLY A N 1
ATOM 754 C CA . GLY A 1 92 ? -7.843 -2.580 8.641 1.00 93.94 92 GLY A CA 1
ATOM 755 C C . GLY A 1 92 ? -7.590 -1.892 7.300 1.00 93.94 92 GLY A C 1
ATOM 756 O O . GLY A 1 92 ? -8.137 -0.811 7.077 1.00 93.94 92 GLY A O 1
ATOM 757 N N . VAL A 1 93 ? -6.855 -2.537 6.390 1.00 96.31 93 VAL A N 1
ATOM 758 C CA . VAL A 1 93 ? -6.767 -2.159 4.979 1.00 96.31 93 VAL A CA 1
ATOM 759 C C . VAL A 1 93 ? -7.728 -3.009 4.160 1.00 96.31 93 VAL A C 1
ATOM 761 O O . VAL A 1 93 ? -7.893 -4.199 4.399 1.00 96.31 93 VAL A O 1
ATOM 764 N N . ASN A 1 94 ? -8.394 -2.391 3.191 1.00 94.94 94 ASN A N 1
ATOM 765 C CA . ASN A 1 94 ? -9.343 -3.078 2.309 1.00 94.94 94 ASN A CA 1
ATOM 766 C C . ASN A 1 94 ? -9.206 -2.681 0.837 1.00 94.94 94 ASN A C 1
ATOM 768 O O . ASN A 1 94 ? -10.013 -3.091 0.002 1.00 94.94 94 ASN A O 1
ATOM 772 N N . ARG A 1 95 ? -8.226 -1.832 0.522 1.00 95.38 95 ARG A N 1
ATOM 773 C CA . ARG A 1 95 ? -8.002 -1.335 -0.827 1.00 95.38 95 ARG A CA 1
ATOM 774 C C . ARG A 1 95 ? -6.557 -0.904 -0.989 1.00 95.38 95 ARG A C 1
ATOM 776 O O . ARG A 1 95 ? -6.001 -0.255 -0.105 1.00 95.38 95 ARG A O 1
ATOM 783 N N . VAL A 1 96 ? -5.999 -1.198 -2.152 1.00 96.69 96 VAL A N 1
ATOM 784 C CA . VAL A 1 96 ? -4.747 -0.609 -2.615 1.00 96.69 96 VAL A CA 1
ATOM 785 C C . VAL A 1 96 ? -5.075 0.344 -3.756 1.00 96.69 96 VAL A C 1
ATOM 787 O O . VAL A 1 96 ? -5.857 0.024 -4.649 1.00 96.69 96 VAL A O 1
ATOM 790 N N . VAL A 1 97 ? -4.531 1.551 -3.681 1.00 95.31 97 VAL A N 1
ATOM 791 C CA . VAL A 1 97 ? -4.626 2.584 -4.705 1.00 95.31 97 VAL A CA 1
ATOM 792 C C . VAL A 1 97 ? -3.238 2.734 -5.288 1.00 95.31 97 VAL A C 1
ATOM 794 O O . VAL A 1 97 ? -2.313 3.157 -4.603 1.00 95.31 97 VAL A O 1
ATOM 797 N N . TYR A 1 98 ? -3.089 2.375 -6.553 1.00 93.75 98 TYR A N 1
ATOM 798 C CA . TYR A 1 98 ? -1.850 2.620 -7.264 1.00 93.75 98 TYR A CA 1
ATOM 799 C C . TYR A 1 98 ? -1.933 3.996 -7.914 1.00 93.75 98 TYR A C 1
ATOM 801 O O . TYR A 1 98 ? -2.868 4.284 -8.669 1.00 93.75 98 TYR A O 1
ATOM 809 N N . VAL A 1 99 ? -0.992 4.875 -7.582 1.00 91.19 99 VAL A N 1
ATOM 810 C CA . VAL A 1 99 ? -0.907 6.172 -8.249 1.00 91.19 99 VAL A CA 1
ATOM 811 C C . VAL A 1 99 ? -0.552 5.906 -9.712 1.00 91.19 99 VAL A C 1
ATOM 813 O O . VAL A 1 99 ? 0.276 5.046 -9.993 1.00 91.19 99 VAL A O 1
ATOM 816 N N . ILE A 1 100 ? -1.197 6.615 -10.645 1.00 87.81 100 ILE A N 1
ATOM 817 C CA . ILE A 1 100 ? -0.929 6.552 -12.101 1.00 87.81 100 ILE A CA 1
ATOM 818 C C . ILE A 1 100 ? -0.609 7.928 -12.708 1.00 87.81 100 ILE A C 1
ATOM 820 O O . ILE A 1 100 ? -0.423 8.055 -13.915 1.00 87.81 100 ILE A O 1
ATOM 824 N N . GLY A 1 101 ? -0.543 8.979 -11.886 1.00 73.38 101 GLY A N 1
ATOM 825 C CA . GLY A 1 101 ? -0.335 10.348 -12.345 1.00 73.38 101 GLY A CA 1
ATOM 826 C C . GLY A 1 101 ? 0.251 11.249 -11.265 1.00 73.38 101 GLY A C 1
ATOM 827 O O . GLY A 1 101 ? 0.088 11.009 -10.072 1.00 73.38 101 GLY A O 1
ATOM 828 N N . PHE A 1 102 ? 0.949 12.291 -11.706 1.00 66.31 102 PHE A N 1
ATOM 829 C CA . PHE A 1 102 ? 1.673 13.218 -10.842 1.00 66.31 102 PHE A CA 1
ATOM 830 C C . PHE A 1 102 ? 0.719 14.077 -9.995 1.00 66.31 102 PHE A C 1
ATOM 832 O O . PHE A 1 102 ? -0.271 14.602 -10.511 1.00 66.31 102 PHE A O 1
ATOM 839 N N . ARG A 1 103 ? 1.055 14.299 -8.719 1.00 53.78 103 ARG A N 1
ATOM 840 C CA . ARG A 1 103 ? 0.510 15.411 -7.928 1.00 53.78 103 ARG A CA 1
ATOM 841 C C . ARG A 1 103 ? 1.491 16.574 -8.050 1.00 53.78 103 ARG A C 1
ATOM 843 O O . ARG A 1 103 ? 2.634 16.449 -7.628 1.00 53.78 103 ARG A O 1
ATOM 850 N N . LYS A 1 104 ? 1.057 17.639 -8.722 1.00 45.03 104 LYS A N 1
ATOM 851 C CA . LYS A 1 104 ? 1.820 18.881 -8.875 1.00 45.03 104 LYS A CA 1
ATOM 852 C C . LYS A 1 104 ? 1.880 19.649 -7.561 1.00 45.03 104 LYS A C 1
ATOM 854 O O . LYS A 1 104 ? 0.874 19.575 -6.817 1.00 45.03 104 LYS A O 1
#

pLDDT: mean 90.9, std 9.08, range [45.03, 98.56]

Radius of gyration: 14.33 Å; chains: 1; bounding box: 36×32×38 Å

Foldseek 3Di:
DDPVVVVVVVVFVVLQVVLVVQLVVLVVVPPDDFPDKGKGWDPDWDWADDPNDIDIATEIEIWTHDPNDTDDPDCVVSVVSSQVCSCVPRPRYHYYHYDPDDDD

Sequence (104 aa):
MNERENHKKEELQKLAQEAYKILKEELERGDVDVTLAEARAIDARTVGVQGDERTYGYPIEITLYKDDKFIWSGRDELIERLSTRITNEVRGVNRVVYVIGFRK

Secondary structure (DSSP, 8-state):
--HHHHHHHHHHHHHHHHHHHHHHHHHTTSSS--SEEEEEE-SS-EEEEETTEEEEEEEEEEEEEETTEE--SS-HHHHHHHHHHHHHHSTTEEEEEE--S---